Protein AF-Q0TWJ3-F1 (afdb_monomer)

Nearest PDB structures (foldseek):
  4e1r-assembly1_A  TM=5.044E-01  e=1.312E+00  Mycobacterium tuberculosis
  4wt8-assembly2_DH  TM=4.571E-01  e=2.774E+00  Thermus thermophilus HB8
  4v67-assembly2_D1  TM=4.582E-01  e=4.173E+00  Thermus thermophilus
  4v5e-assembly2_D1  TM=4.767E-01  e=7.193E+00  Thermus thermophilus HB8
  4v8u-assembly1_B1  TM=4.403E-01  e=6.278E+00  Thermus thermophilus HB8

Organism: Phaeosphaeria nodorum (strain SN15 / ATCC MYA-4574 / FGSC 10173) (NCBI:txid321614)

Secondary structure (DSSP, 8-state):
-----------SSS-TTT-SEEEEEEETTEEEEEEE-HHHHHHH-HHHHHHHHS----

Foldseek 3Di:
DPPPPPPPDPDCWQDPVNADDKDWDDDPNDIDIGGHHLVVPVVVDPLSVCVVPHPDDD

InterPro domains:
  IPR000210 BTB/POZ domain [PF00651] (12-55)
  IPR000210 BTB/POZ domain [PS50097] (19-58)
  IPR011333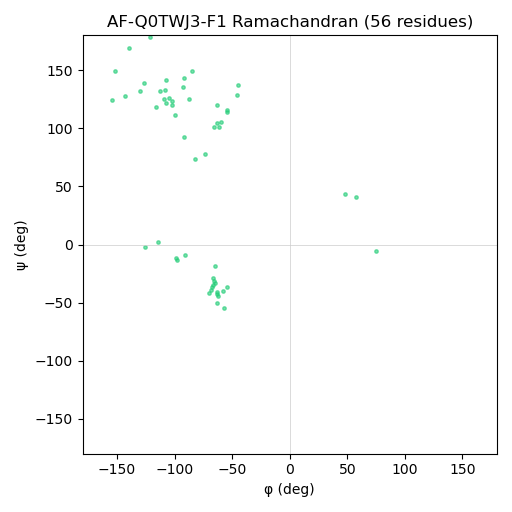 SKP1/BTB/POZ domain superfamily [G3DSA:3.30.710.10] (2-58)
  IPR011333 SKP1/BTB/POZ domain superfamily [SSF54695] (8-56)

Radius of gyration: 16.22 Å; Cα contacts (8 Å, |Δi|>4): 54; chains: 1; bounding box: 53×27×29 Å

Mean predicted aligned error: 8.67 Å

Structure (mmCIF, N/CA/C/O backbone):
data_AF-Q0TWJ3-F1
#
_entry.id   AF-Q0TWJ3-F1
#
loop_
_atom_site.group_PDB
_atom_site.id
_atom_site.type_symbol
_atom_site.label_atom_id
_atom_site.label_alt_id
_atom_site.label_comp_id
_atom_site.label_asym_id
_atom_site.label_entity_id
_atom_site.label_seq_id
_atom_site.pdbx_PDB_ins_code
_atom_site.Cartn_x
_atom_site.Cartn_y
_atom_site.Cartn_z
_atom_site.occupancy
_atom_site.B_iso_or_equiv
_atom_site.auth_seq_id
_atom_site.auth_comp_id
_atom_site.auth_asym_id
_atom_site.auth_atom_id
_atom_site.pdbx_PDB_model_num
ATOM 1 N N . MET A 1 1 ? 39.064 17.092 -12.078 1.00 47.78 1 MET A N 1
ATOM 2 C CA . MET A 1 1 ? 37.896 17.081 -11.177 1.00 47.78 1 MET A CA 1
ATOM 3 C C . MET A 1 1 ? 36.673 16.986 -12.067 1.00 47.78 1 MET A C 1
ATOM 5 O O . MET A 1 1 ? 36.158 18.007 -12.494 1.00 47.78 1 MET A O 1
ATOM 9 N N . ASP A 1 2 ? 36.316 15.767 -12.457 1.00 45.72 2 ASP A N 1
ATOM 10 C CA . ASP A 1 2 ? 35.074 15.495 -13.178 1.00 45.72 2 ASP A CA 1
ATOM 11 C C . ASP A 1 2 ? 34.030 15.172 -12.109 1.00 45.72 2 ASP A C 1
ATOM 13 O O . ASP A 1 2 ? 33.976 14.060 -11.584 1.00 45.72 2 ASP A O 1
ATOM 17 N N . SER A 1 3 ? 33.303 16.200 -11.674 1.00 55.25 3 SER A N 1
ATOM 18 C CA . SER A 1 3 ? 32.136 16.024 -10.813 1.00 55.25 3 SER A CA 1
ATOM 19 C C . SER A 1 3 ? 30.955 15.665 -11.700 1.00 55.25 3 SER A C 1
ATOM 21 O O . SER A 1 3 ? 30.068 16.484 -11.938 1.00 55.25 3 SER A O 1
ATOM 23 N N . SER A 1 4 ? 30.955 14.433 -12.197 1.00 57.00 4 SER A N 1
ATOM 24 C CA . SER A 1 4 ? 29.765 13.814 -12.758 1.00 57.00 4 SER A CA 1
ATOM 25 C C . SER A 1 4 ? 28.703 13.776 -11.660 1.00 57.00 4 SER A C 1
ATOM 27 O O . SER A 1 4 ? 28.807 13.035 -10.682 1.00 57.00 4 SER A O 1
ATOM 29 N N . THR A 1 5 ? 27.710 14.656 -11.777 1.00 61.66 5 THR A N 1
ATOM 30 C CA . THR A 1 5 ? 26.516 14.661 -10.938 1.00 61.66 5 THR A CA 1
ATOM 31 C C . THR A 1 5 ? 25.810 13.330 -11.161 1.00 61.66 5 THR A C 1
ATOM 33 O O . THR A 1 5 ? 25.171 13.132 -12.191 1.00 61.66 5 THR A O 1
ATOM 36 N N . VAL A 1 6 ? 25.974 12.388 -10.231 1.00 62.31 6 VAL A N 1
ATOM 37 C CA . VAL A 1 6 ? 25.219 11.136 -10.247 1.00 62.31 6 VAL A CA 1
ATOM 38 C C . VAL A 1 6 ? 23.768 11.533 -10.015 1.00 62.31 6 VAL A C 1
ATOM 40 O O . VAL A 1 6 ? 23.386 11.878 -8.897 1.00 62.31 6 VAL A O 1
ATOM 43 N N . ALA A 1 7 ? 22.979 11.580 -11.085 1.00 59.91 7 ALA A N 1
ATOM 44 C CA . ALA A 1 7 ? 21.539 11.669 -10.960 1.00 59.91 7 ALA A CA 1
ATOM 45 C C . ALA A 1 7 ? 21.116 10.492 -10.076 1.00 59.91 7 ALA A C 1
ATOM 47 O O . ALA A 1 7 ? 21.380 9.335 -10.401 1.00 59.91 7 ALA A O 1
ATOM 48 N N . SER A 1 8 ? 20.567 10.795 -8.899 1.00 62.62 8 SER A N 1
ATOM 49 C CA . SER A 1 8 ? 19.999 9.776 -8.026 1.00 62.62 8 SER A CA 1
ATOM 50 C C . SER A 1 8 ? 18.840 9.161 -8.791 1.00 62.62 8 SER A C 1
ATOM 52 O O . SER A 1 8 ? 17.797 9.801 -8.920 1.00 62.62 8 SER A O 1
ATOM 54 N N . GLU A 1 9 ? 19.040 7.952 -9.317 1.00 62.03 9 GLU A N 1
ATOM 55 C CA . GLU A 1 9 ? 17.966 7.152 -9.896 1.00 62.03 9 GLU A CA 1
ATOM 56 C C . GLU A 1 9 ? 16.775 7.199 -8.935 1.00 62.03 9 GLU A C 1
ATOM 58 O O . GLU A 1 9 ? 16.956 7.002 -7.722 1.00 62.03 9 GLU A O 1
ATOM 63 N N . PRO A 1 10 ? 15.572 7.534 -9.423 1.00 63.12 10 PRO A N 1
ATOM 64 C CA . PRO A 1 10 ? 14.427 7.607 -8.549 1.00 63.12 10 PRO A CA 1
ATOM 65 C C . PRO A 1 10 ? 14.193 6.200 -7.999 1.00 63.12 10 PRO A C 1
ATOM 67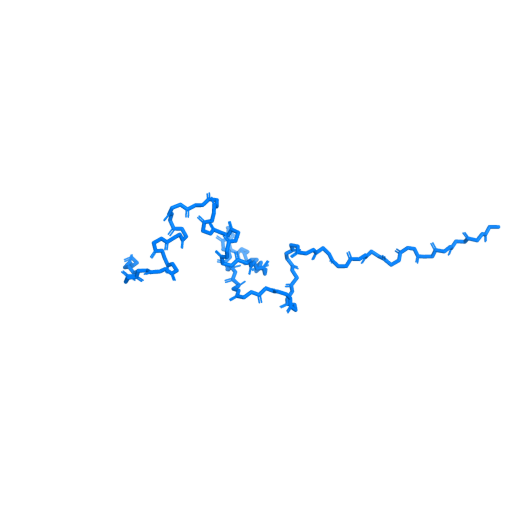 O O . PRO A 1 10 ? 14.010 5.241 -8.749 1.00 63.12 10 PRO A O 1
ATOM 70 N N . SER A 1 11 ? 14.259 6.079 -6.672 1.00 77.25 11 SER A N 1
ATOM 71 C CA . SER A 1 11 ? 14.000 4.836 -5.950 1.00 77.25 11 SER A CA 1
ATOM 72 C C . SER A 1 11 ? 12.744 4.158 -6.508 1.00 77.25 11 SER A C 1
ATOM 74 O O . SER A 1 11 ? 11.740 4.818 -6.758 1.00 77.25 11 SER A O 1
ATOM 76 N N . LEU A 1 12 ? 12.774 2.836 -6.697 1.00 78.50 12 LEU A N 1
ATOM 77 C CA . LEU A 1 12 ? 11.572 2.085 -7.091 1.00 78.50 12 LEU A CA 1
ATOM 78 C C . LEU A 1 12 ? 10.488 2.118 -5.995 1.00 78.50 12 LEU A C 1
ATOM 80 O O . LEU A 1 12 ? 9.318 1.851 -6.270 1.00 78.50 12 LEU A O 1
ATOM 84 N N . PHE A 1 13 ? 10.873 2.442 -4.758 1.00 79.81 13 PHE A N 1
ATOM 85 C CA . PHE A 1 13 ? 9.978 2.701 -3.631 1.00 79.81 13 PHE A CA 1
ATOM 86 C C . PHE A 1 13 ? 9.639 4.191 -3.538 1.00 79.81 13 PHE A C 1
ATOM 88 O O . PHE A 1 13 ? 10.523 5.023 -3.739 1.00 79.81 13 PHE A O 1
ATOM 95 N N . ASP A 1 14 ? 8.399 4.517 -3.165 1.00 84.12 14 ASP A N 1
ATOM 96 C CA . ASP A 1 14 ? 7.918 5.901 -3.017 1.00 84.12 14 ASP A CA 1
ATOM 97 C C . ASP A 1 14 ? 8.059 6.743 -4.294 1.00 84.12 14 ASP A C 1
ATOM 99 O O . ASP A 1 14 ? 8.446 7.909 -4.271 1.00 84.12 14 ASP A O 1
ATOM 103 N N . ASN A 1 15 ? 7.753 6.118 -5.434 1.00 87.69 15 ASN A N 1
ATOM 104 C CA . ASN A 1 15 ? 7.792 6.743 -6.749 1.00 87.69 15 ASN A CA 1
ATOM 105 C C . ASN A 1 15 ? 6.399 6.780 -7.367 1.00 87.69 15 ASN A C 1
ATOM 107 O O . ASN A 1 15 ? 5.802 5.733 -7.627 1.00 87.69 15 ASN A O 1
ATOM 111 N N . GLU A 1 16 ? 5.910 7.987 -7.625 1.00 88.44 16 GLU A N 1
ATOM 112 C CA . GLU A 1 16 ? 4.580 8.246 -8.174 1.00 88.44 16 GLU A CA 1
ATOM 113 C C . GLU A 1 16 ? 4.345 7.564 -9.527 1.00 88.44 16 GLU A C 1
ATOM 115 O O . GLU A 1 16 ? 3.280 6.996 -9.746 1.00 88.44 16 GLU A O 1
ATOM 120 N N . LEU A 1 17 ? 5.348 7.542 -10.411 1.00 89.94 17 LEU A N 1
ATOM 121 C CA . LEU A 1 17 ? 5.205 7.008 -11.766 1.00 89.94 17 LEU A CA 1
ATOM 122 C C . LEU A 1 17 ? 4.992 5.491 -11.782 1.00 89.94 17 LEU A C 1
ATOM 124 O O . LEU A 1 17 ? 4.275 4.971 -12.634 1.00 89.94 17 LEU A O 1
ATOM 128 N N . PHE A 1 18 ? 5.655 4.778 -10.871 1.00 88.19 18 PHE A N 1
ATOM 129 C CA . PHE A 1 18 ? 5.656 3.315 -10.867 1.00 88.19 18 PHE A CA 1
ATOM 130 C C . PHE A 1 18 ? 4.662 2.709 -9.878 1.00 88.19 18 PHE A C 1
ATOM 132 O O . PHE A 1 18 ? 4.432 1.504 -9.928 1.00 88.19 18 PHE A O 1
ATOM 139 N N . SER A 1 19 ? 4.087 3.512 -8.986 1.00 92.88 19 SER A N 1
ATOM 140 C CA . SER A 1 19 ? 3.194 3.033 -7.932 1.00 92.88 19 SER A CA 1
ATOM 141 C C . SER A 1 19 ? 1.750 2.897 -8.407 1.00 92.88 19 SER A C 1
ATOM 143 O O . SER A 1 19 ? 1.272 3.653 -9.247 1.00 92.88 19 SER A O 1
ATOM 145 N N . ASP A 1 20 ? 1.024 1.945 -7.827 1.00 93.94 20 ASP A N 1
ATOM 146 C CA . ASP A 1 20 ? -0.378 1.653 -8.154 1.00 93.94 20 ASP A CA 1
ATOM 147 C C . ASP A 1 20 ? -1.343 1.936 -6.984 1.00 93.94 20 ASP A C 1
ATOM 149 O O . ASP A 1 20 ? -2.555 1.692 -7.090 1.00 93.94 20 ASP A O 1
ATOM 153 N N . VAL A 1 21 ? -0.818 2.439 -5.859 1.00 93.88 21 VAL A N 1
ATOM 154 C CA . VAL A 1 21 ? -1.575 2.881 -4.683 1.00 93.88 21 VAL A C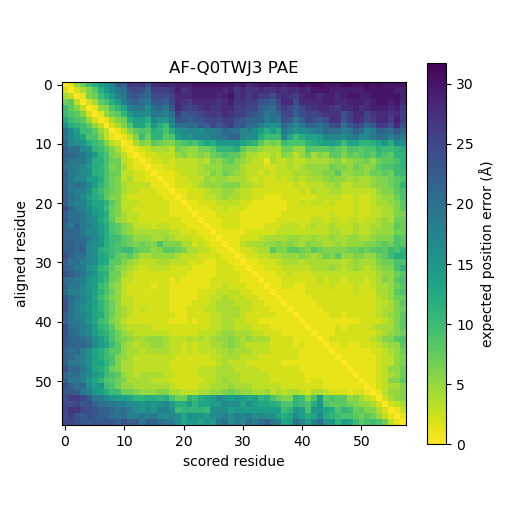A 1
ATOM 155 C C . VAL A 1 21 ? -0.841 3.986 -3.913 1.00 93.88 21 VAL A C 1
ATOM 157 O O . VAL A 1 21 ? 0.386 4.000 -3.842 1.00 93.88 21 VAL A O 1
ATOM 160 N N . THR A 1 22 ? -1.609 4.870 -3.271 1.00 94.94 22 THR A N 1
ATOM 161 C CA . THR A 1 22 ? -1.104 5.891 -2.340 1.00 94.94 22 THR A CA 1
ATOM 162 C C . THR A 1 22 ? -1.569 5.582 -0.917 1.00 94.94 22 THR A C 1
ATOM 164 O O . THR A 1 22 ? -2.753 5.330 -0.682 1.00 94.94 22 THR A O 1
ATOM 167 N N . ILE A 1 23 ? -0.652 5.616 0.051 1.00 93.88 23 ILE A N 1
ATOM 168 C CA . ILE A 1 23 ? -0.942 5.472 1.482 1.00 93.88 23 ILE A CA 1
ATOM 169 C C . ILE A 1 23 ? -0.910 6.857 2.120 1.00 93.88 23 ILE A C 1
ATOM 171 O O . ILE A 1 23 ? 0.128 7.512 2.123 1.00 93.88 23 ILE A O 1
ATOM 175 N N . ARG A 1 24 ? -2.029 7.283 2.712 1.00 95.19 24 ARG A N 1
ATOM 176 C CA . ARG A 1 24 ? -2.113 8.525 3.492 1.00 95.19 24 ARG A CA 1
ATOM 177 C C . ARG A 1 24 ? -2.026 8.192 4.975 1.00 95.19 24 ARG A C 1
ATOM 179 O O . ARG A 1 24 ? -2.931 7.575 5.530 1.00 95.19 24 ARG A O 1
ATOM 186 N N . GLN A 1 25 ? -0.932 8.591 5.612 1.00 94.50 25 GLN A N 1
ATOM 187 C CA . GLN A 1 25 ? -0.709 8.415 7.042 1.00 94.50 25 GLN A CA 1
ATOM 188 C C . G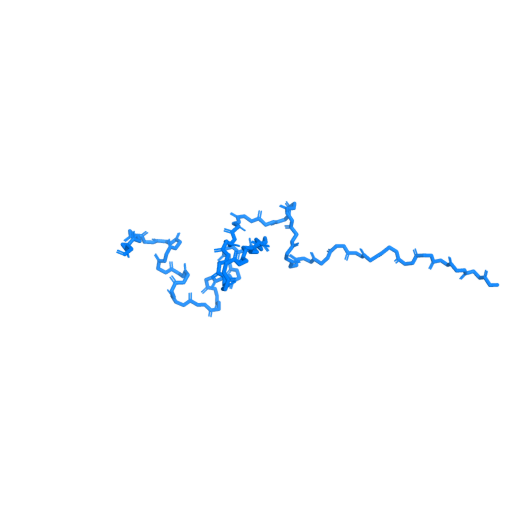LN A 1 25 ? -0.887 9.754 7.754 1.00 94.50 25 GLN A C 1
ATOM 190 O O . GLN A 1 25 ? -0.214 10.729 7.426 1.00 94.50 25 GLN A O 1
ATOM 195 N N . THR A 1 26 ? -1.750 9.796 8.768 1.00 96.19 26 THR A N 1
ATOM 196 C CA . THR A 1 26 ? -1.881 10.955 9.657 1.00 96.19 26 THR A CA 1
ATOM 197 C C . THR A 1 26 ? -1.318 10.617 11.031 1.00 96.19 26 THR A C 1
ATOM 199 O O . THR A 1 26 ? -1.725 9.635 11.647 1.00 96.19 26 THR A O 1
ATOM 202 N N . HIS A 1 27 ? -0.382 11.430 11.518 1.00 94.19 27 HIS A N 1
ATOM 203 C CA . HIS A 1 27 ? 0.231 11.278 12.834 1.00 94.19 27 HIS A CA 1
ATOM 204 C C . HIS A 1 27 ? 0.498 12.653 13.458 1.00 94.19 27 HIS A C 1
ATOM 206 O O . HIS A 1 27 ? 1.104 13.515 12.825 1.00 94.19 27 HIS A O 1
ATOM 212 N N . CYS A 1 28 ? 0.026 12.870 14.691 1.00 94.31 28 CYS A N 1
ATOM 213 C CA . CYS A 1 28 ? 0.149 14.142 15.420 1.00 94.31 28 CYS A CA 1
ATOM 214 C C . CYS A 1 28 ? -0.248 15.382 14.589 1.00 94.31 28 CYS A C 1
ATOM 216 O O . CYS A 1 28 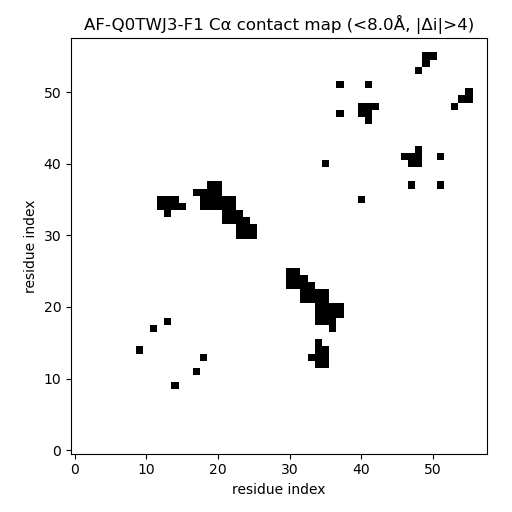? 0.457 16.387 14.578 1.00 94.31 28 CYS A O 1
ATOM 218 N N . GLY A 1 29 ? -1.354 15.295 13.842 1.00 94.62 29 GLY A N 1
ATOM 219 C CA . GLY A 1 29 ? -1.848 16.387 12.991 1.00 94.62 29 GLY A CA 1
ATOM 220 C C . GLY A 1 29 ? -1.063 16.607 11.693 1.00 94.62 29 GLY A C 1
ATOM 221 O O . GLY A 1 29 ? -1.495 17.391 10.856 1.00 94.62 29 GLY A O 1
ATOM 222 N N . SER A 1 30 ? 0.044 15.891 11.484 1.00 94.06 30 SER A N 1
ATOM 223 C CA . SER A 1 30 ? 0.785 15.896 10.223 1.00 94.06 30 SER A CA 1
ATOM 224 C C . SER A 1 30 ? 0.305 14.763 9.326 1.00 94.06 30 SER A C 1
ATOM 226 O O . SER A 1 30 ? 0.130 13.632 9.782 1.00 94.06 30 SER A O 1
ATOM 228 N N . MET A 1 31 ? 0.100 15.060 8.046 1.00 96.56 31 MET A N 1
ATOM 229 C CA . MET A 1 31 ? -0.236 14.066 7.033 1.00 96.56 31 MET A CA 1
ATOM 230 C C . MET A 1 31 ? 0.958 13.851 6.113 1.00 96.56 31 MET A C 1
ATOM 232 O O . MET A 1 31 ? 1.555 14.815 5.639 1.00 96.56 31 MET A O 1
ATOM 236 N N . LYS A 1 32 ? 1.284 12.587 5.855 1.00 95.44 32 LYS A N 1
ATOM 237 C CA . LYS A 1 32 ? 2.281 12.189 4.868 1.00 95.44 32 LY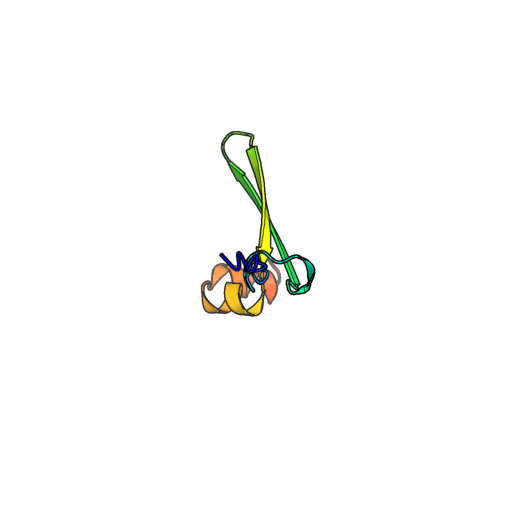S A CA 1
ATOM 238 C C . LYS A 1 32 ? 1.675 11.188 3.896 1.00 95.44 32 LYS A C 1
ATOM 240 O O . LYS A 1 32 ? 0.919 10.304 4.301 1.00 95.44 32 LYS A O 1
ATOM 245 N N . GLU A 1 33 ? 2.010 11.352 2.625 1.00 95.44 33 GLU A N 1
ATOM 246 C CA . GLU A 1 33 ? 1.595 10.458 1.551 1.00 95.44 33 GLU A CA 1
ATOM 247 C C . GLU A 1 33 ? 2.791 9.630 1.086 1.00 95.44 33 GLU A C 1
ATOM 249 O O . GLU A 1 33 ? 3.913 10.136 1.052 1.00 95.44 33 GLU A O 1
ATOM 254 N N . TYR A 1 34 ? 2.544 8.358 0.779 1.00 93.94 34 TYR A N 1
ATOM 255 C CA . TYR A 1 34 ? 3.546 7.425 0.270 1.00 93.94 34 TYR A CA 1
ATOM 256 C C . TYR A 1 34 ? 3.021 6.734 -0.978 1.00 93.94 34 TYR A C 1
ATOM 258 O O . TYR A 1 34 ? 1.910 6.195 -0.963 1.00 93.94 34 TYR A O 1
ATOM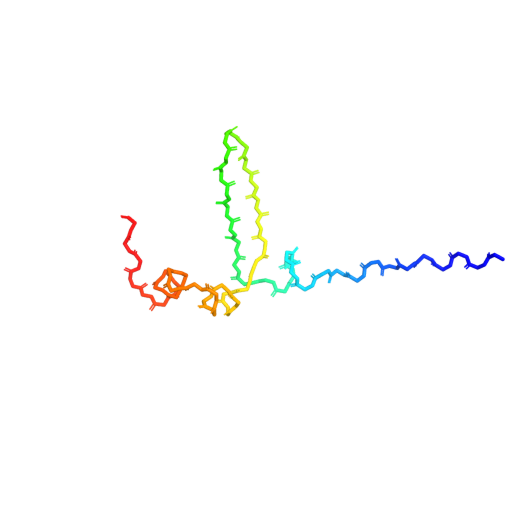 266 N N . HIS A 1 35 ? 3.835 6.687 -2.023 1.00 95.00 35 HIS A N 1
ATOM 267 C CA . HIS A 1 35 ? 3.548 5.939 -3.239 1.00 95.00 35 HIS A CA 1
ATOM 268 C C . HIS A 1 35 ? 4.050 4.499 -3.077 1.00 95.00 35 HIS A C 1
ATOM 270 O O . HIS A 1 35 ? 5.201 4.249 -2.712 1.00 95.00 35 HIS A O 1
ATOM 276 N N . ALA A 1 36 ? 3.168 3.523 -3.272 1.00 94.38 36 ALA A N 1
ATOM 277 C CA . ALA A 1 36 ? 3.480 2.128 -3.003 1.00 94.38 36 ALA A CA 1
ATOM 278 C C . ALA A 1 36 ? 2.925 1.178 -4.067 1.00 94.38 36 ALA A C 1
ATOM 280 O O . ALA A 1 36 ? 2.095 1.532 -4.902 1.00 94.38 36 ALA A O 1
ATOM 281 N N . HIS A 1 37 ? 3.388 -0.071 -3.983 1.00 94.69 37 HIS A N 1
ATOM 282 C CA . HIS A 1 37 ? 2.996 -1.161 -4.870 1.00 94.69 37 HIS A CA 1
ATOM 283 C C . HIS A 1 37 ? 2.095 -2.149 -4.131 1.00 94.69 37 HIS A C 1
ATOM 285 O O . HIS A 1 37 ? 2.527 -2.777 -3.159 1.00 94.69 37 HIS A O 1
ATOM 291 N N . LYS A 1 38 ? 0.874 -2.385 -4.613 1.00 94.12 38 LYS A N 1
ATOM 292 C CA . LYS A 1 38 ? -0.074 -3.357 -4.040 1.00 94.12 38 LYS A CA 1
ATOM 293 C C . LYS A 1 38 ? 0.538 -4.747 -3.926 1.00 94.12 38 LYS A C 1
ATOM 295 O O . LYS A 1 38 ? 0.243 -5.471 -2.981 1.00 94.12 38 LYS A O 1
ATOM 300 N N . ALA A 1 39 ? 1.368 -5.162 -4.883 1.00 93.62 39 ALA A N 1
ATOM 301 C CA . ALA A 1 39 ? 2.045 -6.459 -4.828 1.00 93.62 39 ALA A CA 1
ATOM 302 C C . ALA A 1 39 ? 2.987 -6.569 -3.615 1.00 93.62 39 ALA A C 1
ATOM 304 O O . ALA A 1 39 ? 2.932 -7.563 -2.893 1.00 93.62 39 ALA A O 1
ATOM 305 N N . VAL A 1 40 ? 3.775 -5.522 -3.354 1.00 93.81 40 VAL A N 1
ATOM 306 C CA . VAL A 1 40 ? 4.715 -5.455 -2.225 1.00 93.81 40 VAL A CA 1
ATOM 307 C C . VAL A 1 40 ? 3.968 -5.345 -0.892 1.00 93.81 40 VAL A C 1
ATOM 309 O O . VAL A 1 40 ? 4.301 -6.028 0.071 1.00 93.81 40 VAL A O 1
ATOM 312 N N . LEU A 1 41 ? 2.908 -4.536 -0.828 1.00 94.62 41 LEU A N 1
ATOM 313 C CA . LEU A 1 41 ? 2.108 -4.398 0.393 1.00 94.62 41 LEU A CA 1
ATOM 314 C C . LEU A 1 41 ? 1.430 -5.713 0.790 1.00 94.62 41 LEU A C 1
ATOM 316 O O . LEU A 1 41 ? 1.427 -6.080 1.964 1.00 94.62 41 LEU A O 1
ATOM 320 N N . ARG A 1 42 ? 0.874 -6.445 -0.182 1.00 94.75 42 ARG A N 1
ATOM 321 C CA . ARG A 1 42 ? 0.237 -7.745 0.063 1.00 94.75 42 ARG A CA 1
ATOM 322 C C . ARG A 1 42 ? 1.245 -8.816 0.466 1.00 94.75 42 ARG A C 1
ATOM 324 O O . ARG A 1 42 ? 0.938 -9.605 1.354 1.00 94.75 42 ARG A O 1
ATOM 331 N N . SER A 1 43 ? 2.438 -8.834 -0.138 1.00 94.69 43 SER A N 1
ATOM 332 C CA . SER A 1 43 ? 3.471 -9.815 0.218 1.00 94.69 43 SER A CA 1
ATOM 333 C C . SER A 1 43 ? 3.982 -9.631 1.650 1.00 94.69 43 SER A C 1
ATOM 335 O O . SER A 1 43 ? 4.306 -10.617 2.306 1.00 94.69 43 SER A O 1
ATOM 337 N N . GLY A 1 44 ? 4.003 -8.391 2.152 1.00 93.81 44 GLY A N 1
ATOM 338 C CA . GLY A 1 44 ? 4.427 -8.070 3.516 1.00 93.81 44 GLY A CA 1
ATOM 339 C C . GLY A 1 44 ? 3.314 -8.048 4.570 1.00 93.81 44 GLY A C 1
ATOM 340 O O . GLY A 1 44 ? 3.616 -7.921 5.754 1.00 93.81 44 GLY A O 1
ATOM 341 N N . SER A 1 45 ? 2.033 -8.127 4.187 1.00 94.31 45 SER A N 1
ATOM 342 C CA . SER A 1 45 ? 0.926 -7.944 5.132 1.00 94.31 45 SER A CA 1
ATOM 343 C C . SER A 1 45 ? -0.365 -8.640 4.712 1.00 94.31 45 SER A C 1
ATOM 345 O O . SER A 1 45 ? -0.976 -8.363 3.672 1.00 94.31 45 SER A O 1
ATOM 347 N N . GLN A 1 46 ? -0.867 -9.487 5.612 1.00 91.88 46 GLN A N 1
ATOM 348 C CA . GLN A 1 46 ? -2.178 -10.107 5.453 1.00 91.88 46 GLN A CA 1
ATOM 349 C C . GLN A 1 46 ? -3.315 -9.078 5.546 1.00 91.88 46 GLN A C 1
ATOM 351 O O . GLN A 1 46 ? -4.355 -9.261 4.913 1.00 91.88 46 GLN A O 1
ATOM 356 N N . TRP A 1 47 ? -3.113 -7.983 6.286 1.00 92.31 47 TRP A N 1
ATOM 357 C CA . TRP A 1 47 ? -4.074 -6.884 6.328 1.00 92.31 47 TRP A CA 1
ATOM 358 C C . TRP A 1 47 ? -4.220 -6.249 4.944 1.00 92.31 47 TRP A C 1
ATOM 360 O O . TRP A 1 47 ? -5.332 -6.187 4.427 1.00 92.31 47 TRP A O 1
ATOM 370 N N . PHE A 1 48 ? -3.104 -5.889 4.291 1.00 93.44 48 PHE A N 1
ATOM 371 C CA . PHE A 1 48 ? -3.141 -5.319 2.938 1.00 93.44 48 PHE A CA 1
ATOM 372 C C . PHE A 1 48 ? -3.675 -6.319 1.913 1.00 93.44 48 PHE A C 1
ATOM 374 O O . PHE A 1 48 ? -4.375 -5.923 0.987 1.00 93.44 48 PH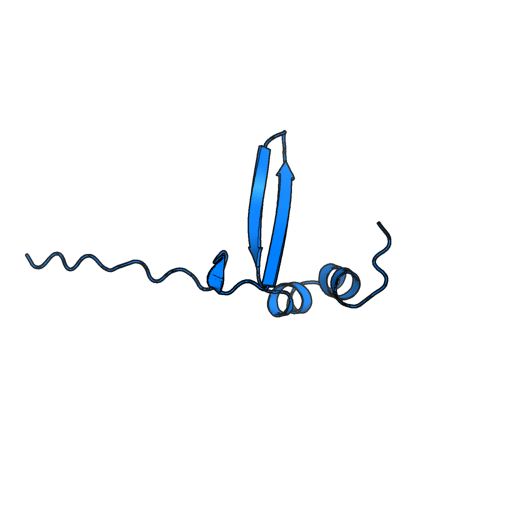E A O 1
ATOM 381 N N . THR A 1 49 ? -3.415 -7.616 2.097 1.00 93.19 49 THR A N 1
ATOM 382 C CA . THR A 1 49 ? -4.053 -8.667 1.290 1.00 93.19 49 THR A CA 1
ATOM 383 C C . THR A 1 49 ? -5.573 -8.588 1.388 1.00 93.19 49 THR A C 1
ATOM 385 O O . THR A 1 49 ? -6.233 -8.418 0.369 1.00 93.19 49 THR A O 1
ATOM 388 N N . ARG A 1 50 ? -6.139 -8.612 2.599 1.00 92.31 50 ARG A N 1
ATOM 389 C CA . ARG A 1 50 ? -7.596 -8.525 2.794 1.00 92.31 50 ARG A CA 1
ATOM 390 C C . ARG A 1 50 ? -8.176 -7.197 2.302 1.00 92.31 50 ARG A C 1
ATOM 392 O O . ARG A 1 50 ? -9.232 -7.206 1.679 1.00 92.31 50 ARG A O 1
ATOM 399 N N . ALA A 1 51 ? -7.483 -6.087 2.547 1.00 91.00 51 ALA A N 1
ATOM 400 C CA . ALA A 1 51 ? -7.933 -4.755 2.155 1.00 91.00 51 ALA A CA 1
ATOM 401 C C . ALA A 1 51 ? -7.970 -4.552 0.633 1.00 91.00 51 ALA A C 1
ATOM 403 O O . ALA A 1 51 ? -8.851 -3.865 0.130 1.00 91.00 51 ALA A O 1
ATOM 404 N N . LEU A 1 52 ? -7.033 -5.157 -0.105 1.00 91.06 52 LEU A N 1
ATOM 405 C CA . LEU A 1 52 ? -6.889 -4.956 -1.551 1.00 91.06 52 LEU A CA 1
ATOM 406 C C . LEU A 1 52 ? -7.550 -6.047 -2.406 1.00 91.06 52 LEU A C 1
ATOM 408 O O . LEU A 1 52 ? -7.662 -5.863 -3.616 1.00 91.06 52 LEU A O 1
ATOM 412 N N . THR A 1 53 ? -7.952 -7.183 -1.825 1.00 88.81 53 THR A N 1
ATOM 413 C CA . THR A 1 53 ? -8.584 -8.290 -2.573 1.00 88.81 53 THR A CA 1
ATOM 414 C C . THR A 1 53 ? -9.936 -8.742 -2.017 1.00 88.81 53 THR A C 1
ATOM 416 O O . THR A 1 53 ? -10.521 -9.672 -2.566 1.00 88.81 53 THR A O 1
ATOM 419 N N . GLY A 1 54 ? -10.419 -8.158 -0.919 1.00 79.88 54 GLY A N 1
ATOM 420 C CA . GLY A 1 54 ? -11.685 -8.524 -0.279 1.00 79.88 54 GLY A CA 1
ATOM 421 C C . GLY A 1 54 ? -12.679 -7.365 -0.186 1.00 79.88 54 GLY A C 1
ATOM 422 O O . GLY A 1 54 ? -12.371 -6.231 -0.545 1.00 79.88 54 GLY A O 1
ATOM 423 N N . ASN A 1 55 ? -13.867 -7.647 0.357 1.00 71.62 55 ASN A N 1
ATOM 424 C CA . ASN A 1 55 ? -14.827 -6.623 0.781 1.00 71.62 55 ASN A CA 1
ATOM 425 C C . ASN A 1 55 ? -14.318 -5.970 2.071 1.00 71.62 55 ASN A C 1
ATOM 427 O O . ASN A 1 55 ? -14.748 -6.338 3.164 1.00 71.62 55 ASN A O 1
ATOM 431 N N . PHE A 1 56 ? -13.345 -5.069 1.952 1.00 70.69 56 PHE A N 1
ATOM 432 C CA . PHE A 1 56 ? -12.782 -4.354 3.091 1.00 70.69 56 PHE A CA 1
ATOM 433 C C . PHE A 1 56 ? -13.899 -3.651 3.883 1.00 70.69 56 PHE A C 1
ATOM 435 O O . PHE A 1 56 ? -14.566 -2.758 3.363 1.00 70.69 56 PHE A O 1
ATOM 442 N N . GLN A 1 57 ? -14.121 -4.092 5.123 1.00 61.97 57 GLN A N 1
ATOM 443 C CA . GLN A 1 57 ? -14.994 -3.430 6.091 1.00 61.97 57 GLN A CA 1
ATOM 444 C C . GLN A 1 57 ? -14.105 -2.672 7.074 1.00 61.97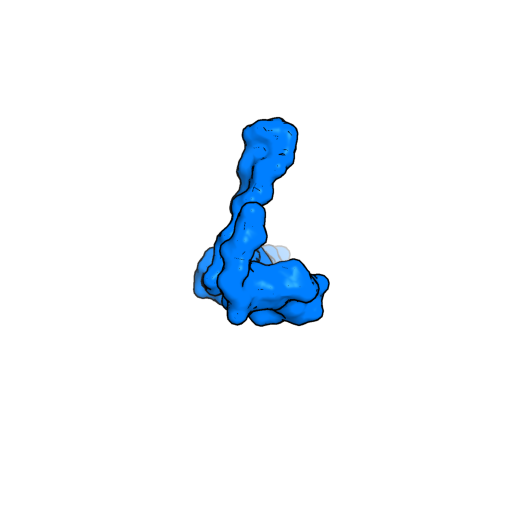 57 GLN A C 1
ATOM 446 O O . GLN A 1 57 ? -13.184 -3.260 7.646 1.00 61.97 57 GLN A O 1
ATOM 451 N N . VAL A 1 58 ? -14.357 -1.367 7.180 1.00 58.91 58 VAL A N 1
ATOM 452 C CA . VAL A 1 58 ? -13.639 -0.422 8.048 1.00 58.91 58 VAL A CA 1
ATOM 453 C C . VAL A 1 58 ? -14.127 -0.553 9.483 1.00 58.91 58 VAL A C 1
ATOM 455 O O . VAL A 1 58 ? -15.360 -0.688 9.654 1.00 58.91 58 VAL A O 1
#

Solvent-accessible surface area (backbone atoms only — not comparable to full-atom values): 3832 Å² total; per-residue (Å²): 136,84,81,75,79,75,77,77,72,80,54,89,66,63,25,72,90,82,32,81,44,74,47,81,46,77,56,95,92,44,75,48,78,42,30,36,45,64,68,60,47,33,76,78,27,71,65,48,36,44,55,75,75,46,88,64,78,132

pLDDT: mean 84.14, std 14.62, range [45.72, 96.56]

Sequence (58 aa):
MDSSTVASEPSLFDNELFSDVTIRQTHCGSMKEYHAHKAVLRSGSQWFTRALTGNFQV